Protein AF-A0A3D1R1P3-F1 (afdb_monomer)

Structure (mmCIF, N/CA/C/O backbone):
data_AF-A0A3D1R1P3-F1
#
_entry.id   AF-A0A3D1R1P3-F1
#
loop_
_atom_site.group_PDB
_atom_site.id
_atom_site.type_symbol
_atom_site.label_atom_id
_atom_site.label_alt_id
_atom_site.label_comp_id
_atom_site.label_asym_id
_atom_site.label_entity_id
_atom_site.label_seq_id
_atom_site.pdbx_PDB_ins_code
_atom_site.Cartn_x
_atom_site.Cartn_y
_atom_site.Cartn_z
_atom_site.occupancy
_atom_site.B_iso_or_equiv
_atom_site.auth_seq_id
_atom_site.auth_comp_id
_atom_site.auth_asym_id
_atom_site.auth_atom_id
_atom_site.pdbx_PDB_model_num
ATOM 1 N N . MET A 1 1 ? 26.673 -4.682 -22.731 1.00 37.78 1 MET A N 1
ATOM 2 C CA . MET A 1 1 ? 26.242 -3.830 -21.602 1.00 37.78 1 MET A CA 1
ATOM 3 C C . MET A 1 1 ? 24.840 -3.363 -21.954 1.00 37.78 1 MET A C 1
ATOM 5 O O . MET A 1 1 ? 24.674 -2.820 -23.038 1.00 37.78 1 MET A O 1
ATOM 9 N N . GLY A 1 2 ? 23.840 -3.802 -21.182 1.00 38.38 2 GLY A N 1
ATOM 10 C CA . GLY A 1 2 ? 22.413 -3.703 -21.525 1.00 38.38 2 GLY A CA 1
ATOM 11 C C . GLY A 1 2 ? 21.871 -2.273 -21.440 1.00 38.38 2 GLY A C 1
ATOM 12 O O . GLY A 1 2 ? 22.530 -1.426 -20.843 1.00 38.38 2 GLY A O 1
ATOM 13 N N . PRO A 1 3 ? 20.708 -1.995 -22.054 1.00 44.12 3 PRO A N 1
ATOM 14 C CA . PRO A 1 3 ? 20.182 -0.644 -22.148 1.00 44.12 3 PRO A CA 1
ATOM 15 C C . PRO A 1 3 ? 19.748 -0.167 -20.762 1.00 44.12 3 PRO A C 1
ATOM 17 O O . PRO A 1 3 ? 18.864 -0.758 -20.141 1.00 44.12 3 PRO A O 1
ATOM 20 N N . GLU A 1 4 ? 20.373 0.910 -20.290 1.00 44.50 4 GLU A N 1
ATOM 21 C CA . GLU A 1 4 ? 19.839 1.758 -19.230 1.00 44.50 4 GLU A CA 1
ATOM 22 C C . GLU A 1 4 ? 18.464 2.244 -19.693 1.00 44.50 4 GLU A C 1
ATOM 24 O O . GLU A 1 4 ? 18.336 3.136 -20.533 1.00 44.50 4 GLU A O 1
ATOM 29 N N . GLN A 1 5 ? 17.411 1.584 -19.214 1.00 49.50 5 GLN A N 1
ATOM 30 C CA . GLN A 1 5 ? 16.051 2.052 -19.408 1.00 49.50 5 GLN A CA 1
ATOM 31 C C . GLN A 1 5 ? 15.885 3.288 -18.533 1.00 49.50 5 GLN A C 1
ATOM 33 O O . GLN A 1 5 ? 15.579 3.189 -17.349 1.00 49.50 5 GLN A O 1
ATOM 38 N N . ILE A 1 6 ? 16.140 4.450 -19.133 1.00 49.41 6 ILE A N 1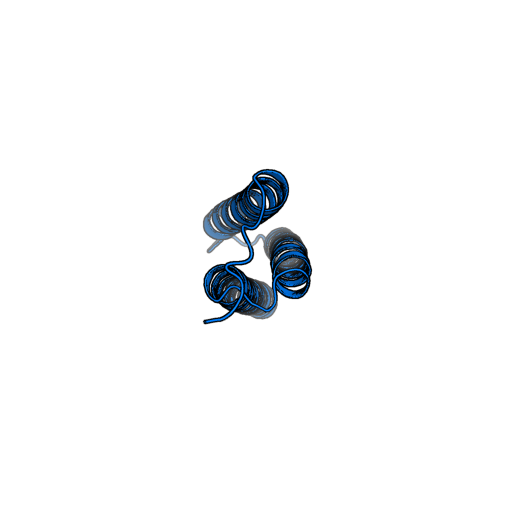
ATOM 39 C CA . ILE A 1 6 ? 15.799 5.761 -18.596 1.00 49.41 6 ILE A CA 1
ATOM 40 C C . ILE A 1 6 ? 14.275 5.772 -18.463 1.00 49.41 6 ILE A C 1
ATOM 42 O O . ILE A 1 6 ? 13.546 6.049 -19.418 1.00 49.41 6 ILE A O 1
ATOM 46 N N . THR A 1 7 ? 13.777 5.385 -17.292 1.00 54.44 7 THR A N 1
ATOM 47 C CA . THR A 1 7 ? 12.390 5.609 -16.909 1.00 54.44 7 THR A CA 1
ATOM 48 C C . THR A 1 7 ? 12.182 7.115 -16.960 1.00 54.44 7 THR A C 1
ATOM 50 O O . THR A 1 7 ? 12.812 7.867 -16.228 1.00 54.44 7 THR A O 1
ATOM 53 N N . GLY A 1 8 ? 11.415 7.584 -17.942 1.00 58.62 8 GLY A N 1
ATOM 54 C CA . GLY A 1 8 ? 11.222 9.014 -18.142 1.00 58.62 8 GLY A CA 1
ATOM 55 C C . GLY A 1 8 ? 10.520 9.675 -16.946 1.00 58.62 8 GLY A C 1
ATOM 56 O O . GLY A 1 8 ? 9.887 8.990 -16.139 1.00 58.62 8 GLY A O 1
ATOM 57 N N . PRO A 1 9 ? 10.511 11.019 -16.886 1.00 65.12 9 PRO A N 1
ATOM 58 C CA . PRO A 1 9 ? 9.963 11.793 -15.764 1.00 65.12 9 PRO A CA 1
ATOM 59 C C . PRO A 1 9 ? 8.483 11.511 -15.446 1.00 65.12 9 PRO A C 1
ATOM 61 O O . PRO A 1 9 ? 8.010 11.836 -14.361 1.00 65.12 9 PRO A O 1
ATOM 64 N N . VAL A 1 10 ? 7.732 10.907 -16.375 1.00 70.44 10 VAL A N 1
ATOM 65 C CA . VAL A 1 10 ? 6.325 10.527 -16.171 1.00 70.44 10 VAL A CA 1
ATOM 66 C C . VAL A 1 10 ? 6.191 9.283 -15.291 1.00 70.44 10 VAL A C 1
ATOM 68 O O . VAL A 1 10 ? 5.359 9.290 -14.389 1.00 70.44 10 VAL A O 1
ATOM 71 N N . ALA A 1 11 ? 7.016 8.255 -15.507 1.00 73.62 11 ALA A N 1
ATOM 72 C CA . ALA A 1 11 ? 6.988 7.032 -14.702 1.00 73.62 11 ALA A CA 1
ATOM 73 C C . ALA A 1 11 ? 7.414 7.320 -13.258 1.00 73.62 11 ALA A C 1
ATOM 75 O O . ALA A 1 11 ? 6.762 6.871 -12.315 1.00 73.62 11 ALA A O 1
ATOM 76 N N . ASP A 1 12 ? 8.438 8.161 -13.090 1.00 84.62 12 ASP A N 1
ATOM 77 C CA . ASP A 1 12 ? 8.888 8.600 -11.770 1.00 84.62 12 ASP A CA 1
ATOM 78 C C . ASP A 1 12 ? 7.819 9.433 -11.057 1.00 84.62 12 ASP A C 1
ATOM 80 O O . ASP A 1 12 ? 7.634 9.291 -9.848 1.00 84.62 12 ASP A O 1
ATOM 84 N N . ARG A 1 13 ? 7.057 10.248 -11.800 1.00 89.19 13 ARG A N 1
ATOM 85 C CA . ARG A 1 13 ? 5.918 10.992 -11.251 1.00 89.19 13 ARG A CA 1
ATOM 86 C C . ARG A 1 13 ? 4.782 10.066 -10.824 1.00 89.19 13 AR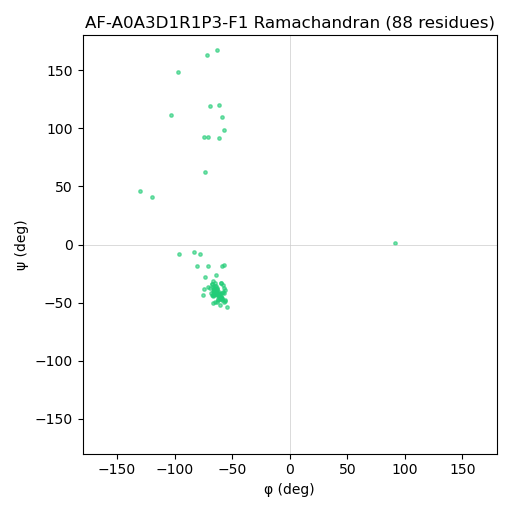G A C 1
ATOM 88 O O . ARG A 1 13 ? 4.335 10.179 -9.691 1.00 89.19 13 ARG A O 1
ATOM 95 N N . GLU A 1 14 ? 4.338 9.144 -11.681 1.00 91.44 14 GLU A N 1
ATOM 96 C CA . GLU A 1 14 ? 3.290 8.169 -11.329 1.00 91.44 14 GLU A CA 1
ATOM 97 C C . GLU A 1 14 ? 3.692 7.346 -10.098 1.00 91.44 14 GLU A C 1
ATOM 99 O O . GLU A 1 14 ? 2.882 7.092 -9.203 1.00 91.44 14 GLU A O 1
ATOM 104 N N . MET A 1 15 ? 4.964 6.941 -10.046 1.00 92.88 15 MET A N 1
ATOM 105 C CA . MET A 1 15 ? 5.514 6.188 -8.931 1.00 92.88 15 MET A CA 1
ATOM 106 C C . MET A 1 15 ? 5.536 7.027 -7.647 1.00 92.88 15 MET A C 1
ATOM 108 O O . MET A 1 15 ? 5.189 6.538 -6.571 1.00 92.88 15 MET A O 1
ATOM 112 N N . TRP A 1 16 ? 5.944 8.290 -7.742 1.00 92.19 16 TRP A N 1
ATOM 113 C CA . TRP A 1 16 ? 5.927 9.214 -6.616 1.00 92.19 16 TRP A CA 1
ATOM 114 C C . TRP A 1 16 ? 4.503 9.440 -6.100 1.00 92.19 16 TRP A C 1
ATOM 116 O O . TRP A 1 16 ? 4.268 9.263 -4.912 1.00 92.19 16 TRP A O 1
ATOM 126 N N . GLU A 1 17 ? 3.539 9.714 -6.981 1.00 93.69 17 GLU A N 1
ATOM 127 C CA . GLU A 1 17 ? 2.135 9.938 -6.613 1.00 93.69 17 GLU A CA 1
ATOM 128 C C . GLU A 1 17 ? 1.538 8.727 -5.884 1.00 93.69 17 GLU A C 1
ATOM 130 O O . GLU A 1 17 ? 0.931 8.875 -4.822 1.00 93.69 17 GLU A O 1
ATOM 135 N N . ALA A 1 18 ? 1.750 7.517 -6.414 1.00 93.38 18 ALA A N 1
ATOM 136 C CA . ALA A 1 18 ? 1.253 6.292 -5.793 1.00 93.38 18 ALA A CA 1
ATOM 137 C C . ALA A 1 18 ? 1.922 6.009 -4.435 1.00 93.38 18 ALA A C 1
ATOM 139 O O . ALA A 1 18 ? 1.253 5.561 -3.503 1.00 93.38 18 ALA A O 1
ATOM 140 N N . ALA A 1 19 ? 3.223 6.287 -4.305 1.00 92.94 19 ALA A N 1
ATOM 141 C CA . ALA A 1 19 ? 3.945 6.146 -3.042 1.00 92.94 19 ALA A CA 1
ATOM 142 C C . ALA A 1 19 ? 3.490 7.181 -2.002 1.00 92.94 19 ALA A C 1
ATOM 144 O O . ALA A 1 19 ? 3.272 6.833 -0.846 1.00 92.94 19 ALA A O 1
ATOM 145 N N . THR A 1 20 ? 3.284 8.435 -2.405 1.00 94.56 20 THR A N 1
ATOM 146 C CA . THR A 1 20 ? 2.754 9.481 -1.526 1.00 94.56 20 THR A CA 1
ATOM 147 C C . THR A 1 20 ? 1.350 9.137 -1.042 1.00 94.56 20 THR A C 1
ATOM 149 O O . THR A 1 20 ? 1.067 9.279 0.144 1.00 94.56 20 THR A O 1
ATOM 152 N N . GLU A 1 21 ? 0.480 8.642 -1.924 1.00 95.12 21 GLU A N 1
ATOM 153 C CA . GLU A 1 21 ? -0.852 8.182 -1.528 1.00 95.12 21 GLU A CA 1
ATOM 154 C C . GLU A 1 21 ? -0.772 7.043 -0.505 1.00 95.12 21 GLU A C 1
ATOM 156 O O . GLU A 1 21 ? -1.464 7.097 0.510 1.00 95.12 21 GLU A O 1
ATOM 161 N N . LEU A 1 22 ? 0.096 6.049 -0.728 1.00 95.25 22 LEU A N 1
ATOM 162 C CA . LEU A 1 22 ? 0.305 4.946 0.211 1.00 95.25 22 LEU A CA 1
ATOM 163 C C . LEU A 1 22 ? 0.725 5.453 1.600 1.00 95.25 22 LEU A C 1
ATOM 165 O O . LEU A 1 22 ? 0.111 5.078 2.599 1.00 95.25 22 LEU A O 1
ATOM 169 N N . GLU A 1 23 ? 1.725 6.334 1.663 1.00 94.81 23 GLU A N 1
ATOM 170 C CA . GLU A 1 23 ? 2.222 6.898 2.924 1.00 94.81 23 GLU A CA 1
ATOM 171 C C . GLU A 1 23 ? 1.162 7.737 3.648 1.00 94.81 23 GLU A C 1
ATOM 173 O O . GLU A 1 23 ? 1.025 7.634 4.867 1.00 94.81 23 GLU A O 1
ATOM 178 N N . LEU A 1 24 ? 0.344 8.499 2.914 1.00 95.88 24 LEU A N 1
ATOM 179 C CA . LEU A 1 24 ? -0.783 9.232 3.497 1.00 95.88 24 LEU A CA 1
ATOM 180 C C . LEU A 1 24 ? -1.784 8.281 4.167 1.00 95.88 24 LEU A C 1
ATOM 182 O O . LEU A 1 24 ? -2.152 8.498 5.320 1.00 95.88 24 LEU A O 1
ATOM 186 N N . ARG A 1 25 ? -2.172 7.184 3.501 1.00 96.00 25 ARG A N 1
ATOM 187 C CA . ARG A 1 25 ? -3.110 6.209 4.091 1.00 96.00 25 ARG A CA 1
ATOM 188 C C . ARG A 1 25 ? -2.518 5.461 5.276 1.00 96.00 25 ARG A C 1
ATOM 190 O O . ARG A 1 25 ? -3.243 5.168 6.222 1.00 96.00 25 ARG A O 1
ATOM 197 N N . LYS A 1 26 ? -1.214 5.182 5.256 1.00 95.31 26 LYS A N 1
ATOM 198 C CA . LYS A 1 26 ? -0.504 4.602 6.405 1.00 95.31 26 LYS A CA 1
ATOM 199 C C . LYS A 1 26 ? -0.505 5.555 7.598 1.00 95.31 26 LYS A C 1
ATOM 201 O O . LYS A 1 26 ? -0.775 5.119 8.712 1.00 95.31 26 LYS A O 1
ATOM 206 N N . ALA A 1 27 ? -0.268 6.845 7.369 1.00 94.75 27 ALA A N 1
ATOM 207 C CA . ALA A 1 27 ? -0.333 7.861 8.416 1.00 94.75 27 ALA A CA 1
ATOM 208 C C . ALA A 1 27 ? -1.758 8.041 8.970 1.00 94.75 27 ALA A C 1
ATOM 210 O O . ALA A 1 27 ? -1.931 8.202 10.177 1.00 94.75 27 ALA A O 1
ATOM 211 N N . GLU A 1 28 ? -2.787 7.981 8.119 1.00 93.56 28 GLU A N 1
ATOM 212 C CA . GLU A 1 28 ? -4.191 7.938 8.557 1.00 93.56 28 GLU A CA 1
ATOM 213 C C . GLU A 1 28 ? -4.455 6.697 9.425 1.00 93.56 28 GLU A C 1
ATOM 215 O O . GLU A 1 28 ? -5.026 6.815 10.506 1.00 93.56 28 GLU A O 1
ATOM 220 N N . LEU A 1 29 ? -3.981 5.517 9.007 1.00 91.56 29 LEU A N 1
ATOM 221 C CA . LEU A 1 29 ? -4.196 4.272 9.750 1.00 91.56 29 LEU A CA 1
ATOM 222 C C . LEU A 1 29 ? -3.484 4.285 11.109 1.00 91.56 29 LEU A C 1
ATOM 224 O O . LEU A 1 29 ? -4.058 3.848 12.103 1.00 91.56 29 LEU A O 1
ATOM 228 N N . ALA A 1 30 ? -2.261 4.816 11.168 1.00 90.88 30 ALA A N 1
ATOM 229 C CA . ALA A 1 30 ? -1.497 4.947 12.406 1.00 90.88 30 ALA A CA 1
ATOM 230 C C . ALA A 1 30 ? -2.223 5.806 13.455 1.00 90.88 30 ALA A C 1
ATOM 232 O O . ALA A 1 30 ? -2.142 5.516 14.644 1.00 90.88 30 ALA A O 1
ATOM 233 N N . GLN A 1 31 ? -2.982 6.821 13.030 1.00 90.44 31 GLN A N 1
ATOM 234 C CA . GLN A 1 31 ? -3.785 7.651 13.937 1.00 90.44 31 GLN A CA 1
ATOM 235 C C . GLN A 1 31 ? -4.994 6.917 14.529 1.00 90.44 31 GLN A C 1
ATOM 237 O O . GLN A 1 31 ? -5.540 7.360 15.537 1.00 90.44 31 GLN A O 1
ATOM 242 N N . LEU A 1 32 ? -5.412 5.806 13.921 1.00 86.19 32 LEU A N 1
ATOM 243 C CA . LEU A 1 32 ? -6.518 4.981 14.406 1.00 86.19 32 LEU A CA 1
ATOM 244 C C . LEU A 1 32 ? -6.058 3.794 15.253 1.00 86.19 32 LEU A C 1
ATOM 246 O O . LEU A 1 32 ? -6.895 3.115 15.848 1.00 86.19 32 LEU A O 1
ATOM 250 N N . GLN A 1 33 ? -4.751 3.526 15.326 1.00 75.12 33 GLN A N 1
ATOM 251 C CA . GLN A 1 33 ? -4.227 2.454 16.168 1.00 75.12 33 GLN A CA 1
ATOM 252 C C . GLN A 1 33 ? -4.567 2.733 17.639 1.00 75.12 33 GLN A C 1
ATOM 254 O O . GLN A 1 33 ? -4.172 3.753 18.199 1.00 75.12 33 GLN A O 1
ATOM 259 N N . GLY A 1 34 ? -5.307 1.815 18.266 1.00 69.88 34 GLY A N 1
ATOM 260 C CA . GLY A 1 34 ? -5.754 1.939 19.658 1.00 69.88 34 GLY A CA 1
ATOM 261 C C . GLY A 1 34 ? -7.122 2.604 19.850 1.00 69.88 34 GLY A C 1
ATOM 262 O O . GLY A 1 34 ? -7.558 2.740 20.991 1.00 69.88 34 GLY A O 1
ATOM 263 N N . LEU A 1 35 ? -7.815 2.987 18.772 1.00 75.62 35 LEU A N 1
ATOM 264 C CA . LEU A 1 35 ? -9.220 3.402 18.813 1.00 75.62 35 LEU A CA 1
ATOM 265 C C . LEU A 1 35 ? -10.135 2.229 18.427 1.00 75.62 35 LEU A C 1
ATOM 267 O O . LEU A 1 35 ? -9.778 1.419 17.572 1.00 75.62 35 LEU A O 1
ATOM 271 N N . GLU A 1 36 ? -11.350 2.175 18.983 1.00 72.19 36 GLU A N 1
ATOM 272 C CA . GLU A 1 36 ? -12.428 1.285 18.512 1.00 72.19 36 GLU A CA 1
ATOM 273 C C . GLU A 1 36 ? -13.009 1.805 17.182 1.00 72.19 36 GLU A C 1
ATOM 275 O O . GLU A 1 36 ? -14.163 2.210 17.078 1.00 72.19 36 GLU A O 1
ATOM 280 N N . ALA A 1 37 ? -12.168 1.851 16.149 1.00 83.88 37 ALA A N 1
ATOM 281 C CA . ALA A 1 37 ? -12.487 2.372 14.823 1.00 83.88 37 ALA A CA 1
ATOM 282 C C . ALA A 1 37 ? -12.330 1.284 13.748 1.00 83.88 37 ALA A C 1
ATOM 284 O O . ALA A 1 37 ? -11.799 1.542 12.669 1.00 83.88 37 ALA A O 1
ATOM 285 N N . CYS A 1 38 ? -12.769 0.053 14.037 1.00 86.88 38 CYS A N 1
ATOM 286 C CA . CYS A 1 38 ? -12.516 -1.112 13.182 1.00 86.88 38 CYS A CA 1
ATOM 287 C C . CYS A 1 38 ? -13.006 -0.945 11.740 1.00 86.88 38 CYS A C 1
ATOM 289 O O . CYS A 1 38 ? -12.306 -1.334 10.806 1.00 86.88 38 CYS A O 1
ATOM 291 N N . GLU A 1 39 ? -14.172 -0.328 11.530 1.00 89.94 39 GLU A N 1
ATOM 292 C CA . GLU A 1 39 ? -14.671 -0.060 10.175 1.00 89.94 39 GLU A CA 1
ATOM 293 C C . GLU A 1 39 ? -13.714 0.835 9.382 1.00 89.94 39 GLU A C 1
ATOM 295 O O . GLU A 1 39 ? -13.412 0.555 8.218 1.00 89.94 39 GLU A O 1
ATOM 300 N N . GLU A 1 40 ? -13.186 1.874 10.027 1.00 91.69 40 GLU A N 1
ATOM 301 C CA . GLU A 1 40 ? -12.282 2.835 9.407 1.00 91.69 40 GLU A CA 1
ATOM 302 C C . GLU A 1 40 ? -10.880 2.242 9.206 1.00 91.69 40 GLU A C 1
ATOM 304 O O . GLU A 1 40 ? -10.294 2.412 8.137 1.00 91.69 40 GLU A O 1
ATOM 309 N N . VAL A 1 41 ? -10.388 1.446 10.163 1.00 91.50 41 VAL A N 1
ATOM 310 C CA . VAL A 1 41 ? -9.170 0.631 10.015 1.00 91.50 41 VAL A CA 1
ATOM 311 C C . VAL A 1 41 ? -9.290 -0.253 8.776 1.00 91.50 41 VAL A C 1
ATOM 313 O O . VAL A 1 41 ? -8.463 -0.166 7.873 1.00 91.50 41 VAL A O 1
ATOM 316 N N . CYS A 1 42 ? -10.364 -1.036 8.662 1.00 92.62 42 CYS A N 1
ATOM 317 C CA . CYS A 1 42 ? -10.585 -1.914 7.517 1.0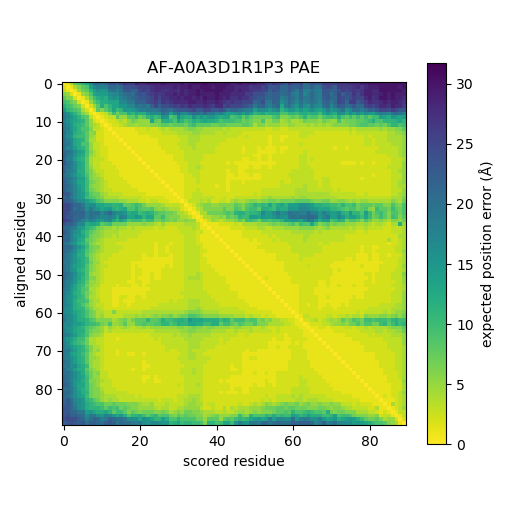0 92.62 42 CYS A CA 1
ATOM 318 C C . CYS A 1 42 ? -10.776 -1.152 6.195 1.00 92.62 42 CYS A C 1
ATOM 320 O O . CYS A 1 42 ? -10.366 -1.642 5.134 1.00 92.62 42 CYS A O 1
ATOM 322 N N . ARG A 1 43 ? -11.381 0.043 6.225 1.00 94.38 43 ARG A N 1
ATOM 323 C CA . ARG A 1 43 ? -11.480 0.936 5.060 1.00 94.38 43 ARG A CA 1
ATOM 324 C C . ARG A 1 43 ? -10.093 1.381 4.602 1.00 94.38 43 ARG A C 1
ATOM 326 O O . ARG A 1 43 ? -9.774 1.239 3.420 1.00 94.38 43 ARG A O 1
ATOM 333 N N . LEU A 1 44 ? -9.258 1.855 5.522 1.00 94.62 44 LEU A N 1
ATOM 334 C CA . LEU A 1 44 ? -7.892 2.285 5.233 1.00 94.62 44 LEU A CA 1
ATOM 335 C C . LEU A 1 44 ? -7.015 1.126 4.765 1.00 94.62 44 LEU A C 1
ATOM 337 O O . LEU A 1 44 ? -6.286 1.297 3.792 1.00 94.62 44 LEU A O 1
ATOM 341 N N . SER A 1 45 ? -7.152 -0.073 5.335 1.00 94.31 45 SER A N 1
ATOM 342 C CA . SER A 1 45 ? -6.428 -1.258 4.861 1.00 94.31 45 SER A CA 1
ATOM 343 C C . SER A 1 45 ? -6.712 -1.559 3.389 1.00 94.31 45 SER A C 1
ATOM 345 O O . SER A 1 45 ? -5.792 -1.868 2.631 1.00 94.31 45 SER A O 1
ATOM 347 N N . LYS A 1 46 ? -7.968 -1.415 2.940 1.00 95.81 46 LYS A N 1
ATOM 348 C CA . LYS A 1 46 ? -8.321 -1.567 1.516 1.00 95.81 46 LYS A CA 1
ATOM 349 C C . LYS A 1 46 ? -7.668 -0.491 0.647 1.00 95.81 46 LYS A C 1
ATOM 351 O O . LYS A 1 46 ? -7.185 -0.814 -0.437 1.00 95.81 46 LYS A O 1
ATOM 356 N N . LEU A 1 47 ? -7.631 0.758 1.115 1.00 96.56 47 LEU A N 1
ATOM 357 C CA . LEU A 1 47 ? -7.008 1.873 0.393 1.00 96.56 47 LEU A CA 1
ATOM 358 C C . LEU A 1 47 ? -5.482 1.716 0.292 1.00 96.56 47 LEU A C 1
ATOM 360 O O . LEU A 1 47 ? -4.934 1.871 -0.796 1.00 96.56 47 LEU A O 1
ATOM 364 N N . ILE A 1 48 ? -4.815 1.318 1.379 1.00 96.88 48 ILE A N 1
ATOM 365 C CA . ILE A 1 48 ? -3.379 0.984 1.412 1.00 96.88 48 ILE A CA 1
ATOM 366 C C . ILE A 1 48 ? -3.076 -0.112 0.385 1.00 96.88 48 ILE A C 1
ATOM 368 O O . ILE A 1 48 ? -2.187 0.037 -0.451 1.00 96.88 48 ILE A O 1
ATOM 372 N N . CYS A 1 49 ? -3.862 -1.191 0.379 1.00 96.88 49 CYS A N 1
ATOM 373 C CA . CYS A 1 49 ? -3.694 -2.266 -0.595 1.00 96.88 49 CYS A CA 1
ATOM 374 C C . CYS A 1 49 ? -3.937 -1.820 -2.044 1.00 96.88 49 CYS A C 1
ATOM 376 O O . CYS A 1 49 ? -3.223 -2.266 -2.943 1.00 96.88 49 CYS A O 1
ATOM 378 N N . ALA A 1 50 ? -4.908 -0.938 -2.293 1.00 97.00 50 ALA A N 1
ATOM 379 C CA . ALA A 1 50 ? -5.167 -0.400 -3.627 1.00 97.00 50 ALA A CA 1
ATOM 380 C C . ALA A 1 50 ? -4.007 0.479 -4.129 1.00 97.00 50 ALA A C 1
ATOM 382 O O . ALA A 1 50 ? -3.567 0.321 -5.272 1.00 97.00 50 ALA A O 1
ATOM 383 N N . ALA A 1 51 ? -3.463 1.349 -3.271 1.00 95.69 51 ALA A N 1
ATOM 384 C CA . ALA A 1 51 ? -2.269 2.135 -3.577 1.00 95.69 51 ALA A CA 1
ATOM 385 C C . ALA A 1 51 ? -1.061 1.222 -3.849 1.00 95.69 51 ALA A C 1
ATOM 387 O O . ALA A 1 51 ? -0.391 1.369 -4.872 1.00 95.69 51 ALA A O 1
ATOM 388 N N . GLY A 1 52 ? -0.841 0.199 -3.018 1.00 96.62 52 GLY A N 1
ATOM 389 C CA . GLY A 1 52 ? 0.243 -0.759 -3.232 1.00 96.62 52 GLY A CA 1
ATOM 390 C C . GLY A 1 52 ? 0.105 -1.584 -4.515 1.00 96.62 52 GLY A C 1
ATOM 391 O O . GLY A 1 52 ? 1.093 -1.823 -5.212 1.00 96.62 52 GLY A O 1
ATOM 392 N N . ALA A 1 53 ? -1.118 -1.948 -4.906 1.00 97.44 53 ALA A N 1
ATOM 393 C CA . ALA A 1 53 ? -1.368 -2.597 -6.191 1.00 97.44 53 ALA A CA 1
ATOM 394 C C . ALA A 1 53 ? -1.008 -1.684 -7.376 1.00 97.44 53 ALA A C 1
ATOM 396 O O . ALA A 1 53 ? -0.410 -2.157 -8.344 1.00 97.44 53 ALA A O 1
ATOM 397 N N . ARG A 1 54 ? -1.300 -0.376 -7.2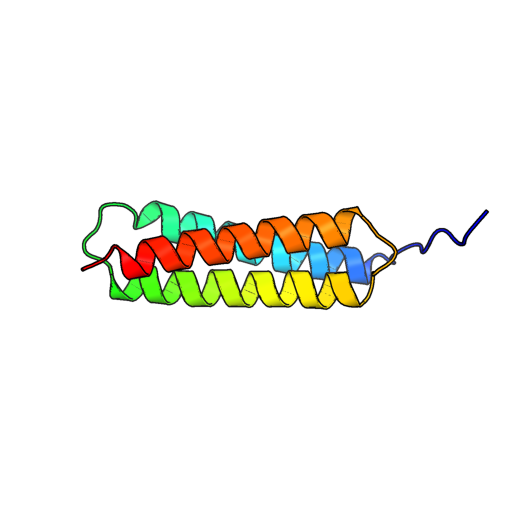91 1.00 96.31 54 ARG A N 1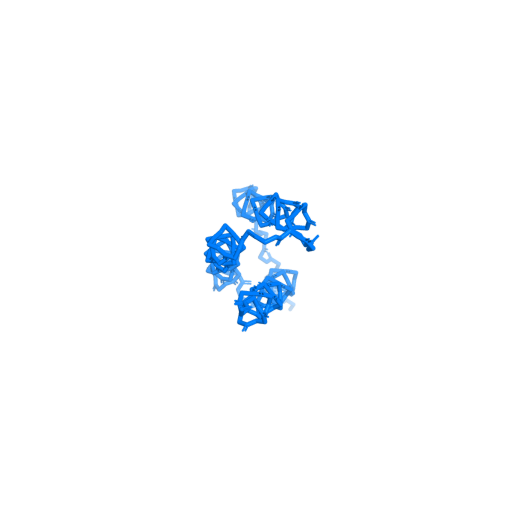
ATOM 398 C CA . ARG A 1 54 ? -0.883 0.608 -8.307 1.00 96.31 54 ARG A CA 1
ATOM 399 C C . ARG A 1 54 ? 0.636 0.712 -8.398 1.00 96.31 54 ARG A C 1
ATOM 401 O O . ARG A 1 54 ? 1.165 0.676 -9.505 1.00 96.31 54 ARG A O 1
ATOM 408 N N . ILE A 1 55 ? 1.334 0.752 -7.262 1.00 95.94 55 ILE A N 1
ATOM 409 C CA . ILE A 1 55 ? 2.805 0.737 -7.212 1.00 95.94 55 ILE A CA 1
ATOM 410 C C . ILE A 1 55 ? 3.361 -0.488 -7.944 1.00 95.94 55 ILE A C 1
ATOM 412 O O . ILE A 1 55 ? 4.238 -0.369 -8.798 1.00 95.94 55 ILE A O 1
ATOM 416 N N . CYS A 1 56 ? 2.808 -1.667 -7.668 1.00 96.31 56 CYS A N 1
ATOM 417 C CA . CYS A 1 56 ? 3.217 -2.897 -8.333 1.00 96.31 56 CYS A CA 1
ATOM 418 C C . CYS A 1 56 ? 2.869 -2.938 -9.824 1.00 96.31 56 CYS A C 1
ATOM 420 O O . CYS A 1 56 ? 3.629 -3.509 -10.602 1.00 96.31 56 CYS A O 1
ATOM 422 N N . ALA A 1 57 ? 1.750 -2.342 -10.237 1.00 95.88 57 ALA A N 1
ATOM 423 C CA . ALA A 1 57 ? 1.388 -2.236 -11.646 1.00 95.88 57 ALA A CA 1
ATOM 424 C C . ALA A 1 57 ? 2.352 -1.319 -12.412 1.00 95.88 57 ALA A C 1
ATOM 426 O O . ALA A 1 57 ? 2.682 -1.611 -13.557 1.00 95.88 57 ALA A O 1
ATOM 427 N N . ILE A 1 58 ? 2.830 -0.239 -11.784 1.00 93.56 58 ILE A N 1
ATOM 428 C CA . ILE A 1 58 ? 3.893 0.604 -12.343 1.00 93.56 58 ILE A CA 1
ATOM 429 C C . ILE A 1 58 ? 5.183 -0.218 -12.425 1.00 93.56 58 ILE A C 1
ATOM 431 O O . ILE A 1 58 ? 5.764 -0.322 -13.498 1.00 93.56 58 ILE A O 1
ATOM 435 N N . ALA A 1 59 ? 5.584 -0.893 -11.345 1.00 93.69 59 ALA A N 1
ATOM 436 C CA . ALA A 1 59 ? 6.801 -1.705 -11.326 1.00 93.69 59 ALA A CA 1
ATOM 437 C C . ALA A 1 59 ? 6.837 -2.809 -12.397 1.00 93.69 59 ALA A C 1
ATOM 439 O O . ALA A 1 59 ? 7.880 -3.026 -13.004 1.00 93.69 59 ALA A O 1
ATOM 440 N N . GLN A 1 60 ? 5.705 -3.453 -12.692 1.00 93.56 60 GLN A N 1
ATOM 441 C CA . GLN A 1 60 ? 5.595 -4.434 -13.782 1.00 93.56 60 GLN A CA 1
ATOM 442 C C . GLN A 1 60 ? 5.817 -3.831 -15.173 1.00 93.56 60 GLN A C 1
ATOM 444 O O . GLN A 1 60 ? 6.248 -4.529 -16.078 1.00 93.56 60 GLN A O 1
ATOM 449 N N . ARG A 1 61 ? 5.558 -2.536 -15.373 1.00 93.19 61 ARG A N 1
ATOM 450 C CA . ARG A 1 61 ? 5.914 -1.850 -16.628 1.00 93.19 61 ARG A CA 1
ATOM 451 C C . ARG A 1 61 ? 7.407 -1.511 -16.702 1.00 93.19 61 ARG A C 1
ATOM 453 O O . ARG A 1 61 ? 7.883 -1.090 -17.751 1.00 93.19 61 ARG A O 1
ATOM 460 N N . HIS A 1 62 ? 8.136 -1.706 -15.602 1.00 89.12 62 HIS A N 1
ATOM 461 C CA . HIS A 1 62 ? 9.540 -1.348 -15.417 1.00 89.12 62 HIS A CA 1
ATOM 462 C C . HIS A 1 62 ? 10.349 -2.529 -14.853 1.00 89.12 62 HIS A C 1
ATOM 464 O O . HIS A 1 62 ? 11.148 -2.357 -13.935 1.00 89.12 62 HIS A O 1
ATOM 470 N N . GLU A 1 63 ? 10.173 -3.731 -15.416 1.00 80.62 63 GLU A N 1
ATOM 471 C CA . GLU A 1 63 ? 10.759 -4.991 -14.909 1.00 80.62 63 GLU A CA 1
ATOM 472 C C . GLU A 1 63 ? 12.298 -4.990 -14.827 1.00 80.62 63 GLU A C 1
ATOM 474 O O . GLU A 1 63 ? 12.886 -5.795 -14.109 1.00 80.62 63 GLU A O 1
ATOM 479 N N . GLY A 1 64 ? 12.964 -4.070 -15.532 1.00 85.00 64 GLY A N 1
ATOM 480 C CA . GLY A 1 64 ? 14.415 -3.881 -15.467 1.00 85.00 64 GLY A CA 1
ATOM 481 C C . GLY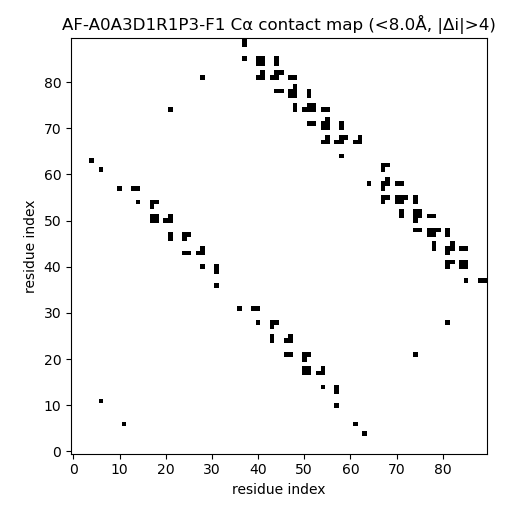 A 1 64 ? 14.906 -3.013 -14.303 1.00 85.00 64 GLY A C 1
ATOM 482 O O . GLY A 1 64 ? 16.115 -2.896 -14.123 1.00 85.00 64 GLY A O 1
ATOM 483 N N . SER A 1 65 ? 14.009 -2.391 -13.532 1.00 90.69 65 SER A N 1
ATOM 484 C CA . SER A 1 65 ? 14.377 -1.501 -12.430 1.00 90.69 65 SER A CA 1
ATOM 485 C C . SER A 1 65 ? 14.200 -2.178 -11.073 1.00 90.69 65 SER A C 1
ATOM 487 O O . SER A 1 65 ? 13.082 -2.411 -10.604 1.00 90.69 65 SER A O 1
ATOM 489 N N . SER A 1 66 ? 15.324 -2.440 -10.401 1.00 91.19 66 SER A N 1
ATOM 490 C CA . SER A 1 66 ? 15.335 -2.950 -9.027 1.00 91.19 66 SER A CA 1
ATOM 491 C C . SER A 1 66 ? 14.634 -2.009 -8.051 1.00 91.19 66 SER A C 1
ATOM 493 O O . SER A 1 66 ? 13.994 -2.474 -7.114 1.00 91.19 66 SER A O 1
ATOM 495 N N . ASP A 1 67 ? 14.698 -0.696 -8.279 1.00 90.69 67 ASP A N 1
ATOM 496 C CA . ASP A 1 67 ? 14.074 0.290 -7.394 1.00 90.69 67 ASP A CA 1
ATOM 497 C C . ASP A 1 67 ? 12.550 0.188 -7.423 1.00 90.69 67 ASP A C 1
ATOM 499 O O . ASP A 1 67 ? 11.899 0.165 -6.377 1.00 90.69 67 ASP A O 1
ATOM 503 N N . TYR A 1 68 ? 11.971 0.054 -8.616 1.00 92.50 68 TYR A N 1
ATOM 504 C CA . TYR A 1 68 ? 10.532 -0.133 -8.777 1.00 92.50 68 TYR A CA 1
ATOM 505 C C . TYR A 1 68 ? 10.086 -1.488 -8.208 1.00 92.50 68 TYR A C 1
ATOM 507 O O . TYR A 1 68 ? 9.067 -1.565 -7.515 1.00 92.50 68 TYR A O 1
ATOM 515 N N . ALA A 1 69 ? 10.876 -2.545 -8.424 1.00 94.62 69 ALA A N 1
ATOM 516 C CA . ALA A 1 69 ? 10.624 -3.856 -7.828 1.00 94.62 69 ALA A CA 1
ATOM 517 C C . ALA A 1 69 ? 10.628 -3.795 -6.288 1.00 94.62 69 ALA A C 1
ATOM 519 O O . ALA A 1 69 ? 9.696 -4.289 -5.649 1.00 94.62 69 ALA A O 1
ATOM 520 N N . ASN A 1 70 ? 11.613 -3.119 -5.691 1.00 95.00 70 ASN A N 1
ATOM 521 C CA . ASN A 1 70 ? 11.718 -2.932 -4.243 1.00 95.00 70 ASN A CA 1
ATOM 522 C C . ASN A 1 70 ? 10.534 -2.137 -3.679 1.00 95.00 70 ASN A C 1
ATOM 524 O O . ASN A 1 70 ? 9.968 -2.526 -2.657 1.00 95.00 70 ASN A O 1
ATOM 528 N N . ARG A 1 71 ? 10.095 -1.072 -4.364 1.00 94.75 71 ARG A N 1
ATOM 529 C CA . ARG A 1 71 ? 8.896 -0.310 -3.971 1.00 94.75 71 ARG A CA 1
ATOM 530 C C . ARG A 1 71 ? 7.634 -1.170 -3.994 1.00 94.75 71 ARG A C 1
ATOM 532 O O . ARG A 1 71 ? 6.825 -1.083 -3.076 1.00 94.75 71 ARG A O 1
ATOM 539 N N . CYS A 1 72 ? 7.474 -2.036 -4.996 1.00 97.00 72 CYS A N 1
ATOM 540 C CA . CYS A 1 72 ? 6.367 -2.994 -5.030 1.00 97.00 72 CYS A CA 1
ATOM 541 C C . CYS A 1 72 ? 6.421 -3.999 -3.873 1.00 97.00 72 CYS A C 1
ATOM 543 O O . CYS A 1 72 ? 5.385 -4.294 -3.275 1.00 97.00 72 CYS A O 1
ATOM 545 N N . LEU A 1 73 ? 7.603 -4.518 -3.533 1.00 97.19 73 LEU A N 1
ATOM 546 C CA . LEU A 1 73 ? 7.758 -5.424 -2.393 1.00 97.19 73 LEU A CA 1
ATOM 547 C C . LEU A 1 73 ? 7.379 -4.740 -1.075 1.00 97.19 73 LEU A C 1
ATOM 549 O O . LEU A 1 73 ? 6.574 -5.294 -0.330 1.00 97.19 73 LEU A O 1
ATOM 553 N N . ALA A 1 74 ? 7.873 -3.524 -0.836 1.00 96.44 74 ALA A N 1
ATOM 554 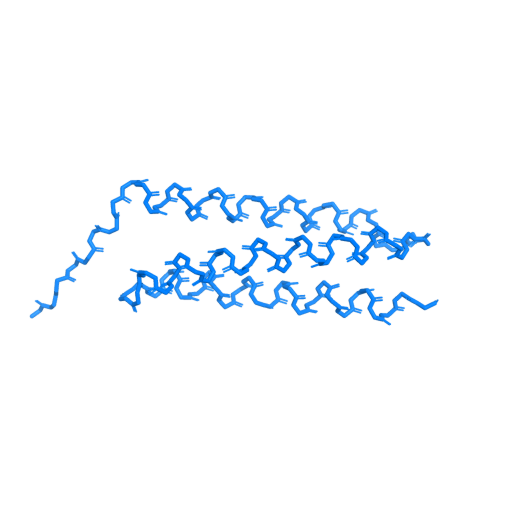C CA . ALA A 1 74 ? 7.511 -2.736 0.342 1.00 96.44 74 ALA A CA 1
ATOM 555 C C . ALA A 1 74 ? 5.996 -2.476 0.410 1.00 96.44 74 ALA A C 1
ATOM 557 O O . ALA A 1 74 ? 5.363 -2.730 1.429 1.00 96.44 74 ALA A O 1
ATOM 558 N N . ALA A 1 75 ? 5.379 -2.081 -0.705 1.00 96.44 75 ALA A N 1
ATOM 559 C CA . ALA A 1 75 ? 3.948 -1.802 -0.744 1.00 96.44 75 ALA A CA 1
ATOM 560 C C . ALA A 1 75 ? 3.064 -3.046 -0.518 1.00 96.44 75 ALA A C 1
ATOM 562 O O . ALA A 1 75 ? 1.966 -2.951 0.039 1.00 96.44 75 ALA A O 1
ATOM 563 N N . LYS A 1 76 ? 3.529 -4.234 -0.932 1.00 97.25 76 LYS A N 1
ATOM 564 C CA . LYS A 1 76 ? 2.876 -5.510 -0.595 1.00 97.25 76 LYS A CA 1
ATOM 565 C C . LYS A 1 76 ? 2.951 -5.798 0.903 1.00 97.25 76 LYS A C 1
ATOM 567 O O . LYS A 1 76 ? 1.977 -6.296 1.466 1.00 97.25 76 LYS A O 1
ATOM 572 N N . ASP A 1 77 ? 4.085 -5.492 1.523 1.00 97.50 77 ASP A N 1
ATOM 573 C CA . ASP A 1 77 ? 4.301 -5.663 2.959 1.00 97.50 77 ASP A CA 1
ATOM 574 C C . ASP A 1 77 ? 3.400 -4.732 3.786 1.00 97.50 77 ASP A C 1
ATOM 576 O O . ASP A 1 77 ? 2.722 -5.179 4.714 1.00 97.50 77 ASP A O 1
ATOM 580 N N . ASP A 1 78 ? 3.280 -3.473 3.356 1.00 96.19 78 ASP A N 1
ATOM 581 C CA . ASP A 1 78 ? 2.369 -2.485 3.943 1.00 96.19 78 ASP A CA 1
ATOM 582 C C . ASP A 1 78 ? 0.904 -2.938 3.855 1.00 96.19 78 ASP A C 1
ATOM 584 O O . ASP A 1 78 ? 0.162 -2.884 4.836 1.00 96.19 78 ASP A O 1
ATOM 588 N N . CYS A 1 79 ? 0.482 -3.448 2.692 1.00 96.94 79 CYS A N 1
ATOM 589 C CA . CYS A 1 79 ? -0.857 -4.013 2.520 1.00 9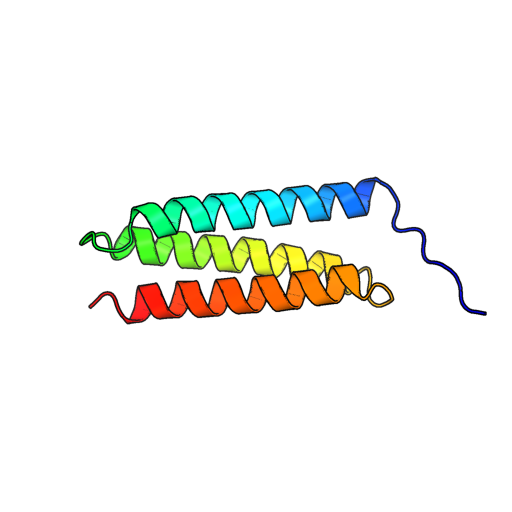6.94 79 CYS A CA 1
ATOM 590 C C . CYS A 1 79 ? -1.104 -5.212 3.446 1.00 96.94 79 CYS A C 1
ATOM 592 O O . CYS A 1 79 ? -2.186 -5.323 4.027 1.00 96.94 79 CYS A O 1
ATOM 594 N N . ARG A 1 80 ? -0.124 -6.115 3.597 1.00 96.12 80 ARG A N 1
ATOM 595 C CA . ARG A 1 80 ? -0.243 -7.266 4.502 1.00 96.12 80 ARG A CA 1
ATOM 596 C C . ARG A 1 80 ? -0.447 -6.795 5.942 1.00 96.12 80 ARG A C 1
ATOM 598 O O . ARG A 1 80 ? -1.448 -7.165 6.550 1.00 96.12 80 ARG A O 1
ATOM 605 N N . SER A 1 81 ? 0.425 -5.911 6.414 1.00 93.75 81 SER A N 1
ATOM 606 C CA . SER A 1 81 ? 0.382 -5.354 7.770 1.00 93.75 81 SER A CA 1
ATOM 607 C C . SER A 1 81 ? -0.938 -4.625 8.051 1.00 93.75 81 SER A C 1
ATOM 609 O O . SER A 1 81 ? -1.560 -4.811 9.095 1.00 93.75 81 SER A O 1
ATOM 611 N N . ALA A 1 82 ? -1.440 -3.842 7.090 1.00 92.12 82 ALA A N 1
ATOM 612 C CA . ALA A 1 82 ? -2.719 -3.158 7.245 1.00 92.12 82 ALA A CA 1
ATOM 613 C C . ALA A 1 82 ? -3.907 -4.135 7.318 1.00 92.12 82 ALA A C 1
ATOM 615 O O . ALA A 1 82 ? -4.864 -3.902 8.059 1.00 92.12 82 ALA A O 1
ATOM 616 N N . ARG A 1 83 ? -3.882 -5.235 6.554 1.00 91.94 83 ARG A N 1
ATOM 617 C CA . ARG A 1 83 ? -4.936 -6.264 6.607 1.00 91.94 83 ARG A CA 1
ATOM 618 C C . ARG A 1 83 ? -4.927 -7.036 7.919 1.00 91.94 83 ARG A C 1
ATOM 620 O O . ARG A 1 83 ? -6.008 -7.350 8.408 1.00 91.94 83 ARG A O 1
ATOM 627 N N . GLU A 1 84 ? -3.750 -7.315 8.468 1.00 90.88 84 GLU A N 1
ATOM 628 C CA . GLU A 1 84 ? -3.599 -7.910 9.801 1.00 90.88 84 GLU A CA 1
ATOM 629 C C . GLU A 1 84 ? -4.255 -7.011 10.857 1.00 90.88 84 GLU A C 1
ATOM 631 O O . GLU A 1 84 ? -5.145 -7.473 11.562 1.00 90.88 84 GLU A O 1
ATOM 636 N N . GLY A 1 85 ? -3.983 -5.699 10.836 1.00 85.50 85 GLY A N 1
ATOM 637 C CA . GLY A 1 85 ? -4.632 -4.744 11.744 1.00 85.50 85 GLY A CA 1
ATOM 638 C C . GLY A 1 85 ? -6.168 -4.717 11.661 1.00 85.50 85 GLY A C 1
ATOM 639 O O . GLY A 1 85 ? -6.837 -4.576 12.678 1.00 85.50 85 GLY A O 1
ATOM 640 N N . CYS A 1 86 ? -6.750 -4.908 10.472 1.00 86.50 86 CYS A N 1
ATOM 641 C CA . CYS A 1 86 ? -8.203 -5.068 10.312 1.00 86.50 86 CYS A CA 1
ATOM 642 C C . CYS A 1 86 ? -8.715 -6.416 10.852 1.00 86.50 86 CYS A C 1
ATOM 644 O O . CYS A 1 86 ? -9.804 -6.470 11.410 1.00 86.50 86 CYS A O 1
ATOM 646 N N . GLY A 1 87 ? -7.952 -7.504 10.692 1.00 82.19 87 GLY A N 1
ATOM 647 C CA . GLY A 1 87 ? -8.324 -8.835 11.190 1.00 82.19 87 GLY A CA 1
ATOM 648 C C . GLY A 1 87 ? -8.201 -8.993 12.709 1.00 82.19 87 GLY A C 1
ATOM 649 O O . GLY A 1 87 ? -8.938 -9.786 13.302 1.00 82.19 87 GLY A O 1
ATOM 650 N N . ASP A 1 88 ? -7.29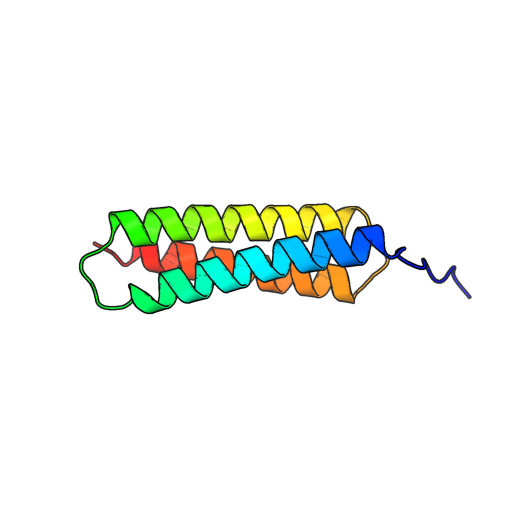5 -8.233 13.323 1.00 81.06 88 ASP A N 1
ATOM 651 C CA . ASP A 1 88 ? -7.103 -8.171 14.774 1.00 81.06 88 ASP A CA 1
ATOM 652 C C . ASP A 1 88 ? -8.122 -7.255 15.465 1.00 81.06 88 ASP A C 1
ATOM 654 O O . ASP A 1 88 ? -8.353 -7.386 16.667 1.00 81.06 88 ASP A O 1
ATOM 658 N N . CYS A 1 89 ? -8.772 -6.370 14.706 1.00 72.62 89 CYS A N 1
ATOM 659 C CA . CYS A 1 89 ? -9.893 -5.563 15.170 1.00 72.62 89 CYS A CA 1
ATOM 660 C C . CYS A 1 89 ? -11.143 -6.457 15.270 1.00 72.62 89 CYS A C 1
ATOM 662 O O . CYS A 1 89 ? -11.831 -6.695 14.276 1.00 72.62 89 CYS A O 1
ATOM 664 N N . LYS A 1 90 ? -11.382 -7.027 16.455 1.00 58.81 90 LYS A N 1
ATOM 665 C CA . LYS A 1 90 ? -12.518 -7.907 16.771 1.00 58.81 90 LYS A CA 1
ATOM 666 C C . LYS A 1 90 ? -13.375 -7.327 17.877 1.00 58.81 90 LYS A C 1
ATOM 668 O O . LYS A 1 90 ? -12.780 -6.821 18.852 1.00 58.81 90 LYS A O 1
#

Solvent-accessible surface area (backbone atoms only — not comparable to full-atom values): 4828 Å² total; per-residue (Å²): 134,81,84,83,77,75,74,49,76,63,58,55,44,55,48,47,53,32,50,51,52,28,53,51,38,50,55,55,42,60,74,44,66,94,53,99,42,48,72,58,42,41,52,36,21,52,50,26,33,51,27,18,50,52,35,35,55,54,16,64,79,37,79,88,36,67,67,39,46,50,51,22,53,53,27,50,50,50,22,51,55,34,44,49,58,31,70,70,51,120

Mean predicted aligned error: 6.21 Å

Secondary structure (DSSP, 8-state):
--------HHHHHHHHHHHHHHHHHHHHHHHHTTSS-HHHHHHHHHHHHHHHHHHHHHHHTTTT-HHHHHHHHHHHHHHHHHHHHHHH--

Foldseek 3Di:
DDDPPPPDPVLVVQLVVLVVQLVVLVVVLVVCVPPLPLVVLVVSLVSLLVSLVSLVVSCVVVVVDPVSVVSSVVSVVSSVVSVVVSVVSD

Nearest PDB structures (foldseek):
  9had-assembly1_A  TM=4.797E-01  e=3.280E+00  Dermatophagoides farinae

Radius of gyration: 15.09 Å; Cα contacts (8 Å, |Δi|>4): 89; chains: 1; bounding box: 41×21×42 Å

pLDDT: mean 86.5, std 14.72, range [37.78, 97.5]

Sequence (90 aa):
MGPEQITGPVADREMWEAATELELRKAELAQLQGLEACEEVCRLSKLICAAGARICAIAQRHEGSSDYANRCLAAKDDCRSAREGCGDCK